Protein AF-A0A0H3NUN5-F1 (afdb_monomer_lite)

Organism: Yersinia enterocolitica subsp. palearctica serotype O:3 (strain DSM 13030 / CIP 106945 / Y11) (NCBI:txid930944)

Foldseek 3Di:
DDDDDDDDDDDPDDDPPDPDDPPVRVVVVVVVVVVVVVVVVVVVVVVVVVVVVVVVVVVVVVVVVVVVVVVVVVVVVVVVVVVVVVVVVVVVVVVVVVVVVVVVVVVVVVVVVVVVVVVPDDPLVVCLVVVVVVCVVCVVPDDDDDDDDPVCVVVNCVSCPPVDDDDDD

Structure (mmCIF, N/CA/C/O backbone):
data_AF-A0A0H3NUN5-F1
#
_entry.id   AF-A0A0H3NUN5-F1
#
loop_
_atom_site.group_PDB
_atom_site.id
_atom_site.type_symbol
_atom_site.label_atom_id
_atom_site.label_alt_id
_atom_site.label_comp_id
_atom_site.label_asym_id
_atom_site.label_entity_id
_atom_site.label_seq_id
_atom_site.pdbx_PDB_ins_code
_atom_site.Cartn_x
_atom_site.Cartn_y
_atom_site.Cartn_z
_atom_site.occupancy
_atom_site.B_iso_or_equiv
_atom_site.auth_seq_id
_atom_site.auth_comp_id
_atom_site.auth_asym_id
_atom_site.auth_atom_id
_atom_site.pdbx_PDB_model_num
ATOM 1 N N . MET A 1 1 ? 55.052 31.403 -53.923 1.00 39.25 1 MET A N 1
ATOM 2 C CA . MET A 1 1 ? 53.678 30.890 -54.120 1.00 39.25 1 MET A CA 1
ATOM 3 C C . MET A 1 1 ? 53.789 29.419 -54.491 1.00 39.25 1 MET A C 1
ATOM 5 O O . MET A 1 1 ? 54.188 29.139 -55.609 1.00 39.25 1 MET A O 1
ATOM 9 N N . ASN A 1 2 ? 53.547 28.497 -53.553 1.00 45.22 2 ASN A N 1
ATOM 10 C CA . ASN A 1 2 ? 53.496 27.056 -53.834 1.00 45.22 2 ASN A CA 1
ATOM 11 C C . ASN A 1 2 ? 52.026 26.634 -53.819 1.00 45.22 2 ASN A C 1
ATOM 13 O O . ASN A 1 2 ? 51.360 26.785 -52.799 1.00 45.22 2 ASN A O 1
ATOM 17 N N . LEU A 1 3 ? 51.520 26.206 -54.977 1.00 54.25 3 LEU A N 1
ATOM 18 C CA . LEU A 1 3 ? 50.088 26.155 -55.302 1.00 54.25 3 LEU A CA 1
ATOM 19 C C . LEU A 1 3 ? 49.544 24.721 -55.427 1.00 54.25 3 LEU A C 1
ATOM 21 O O . LEU A 1 3 ? 48.520 24.504 -56.062 1.00 54.25 3 LEU A O 1
ATOM 25 N N . LEU A 1 4 ? 50.223 23.736 -54.834 1.00 55.88 4 LEU A N 1
ATOM 26 C CA . LEU A 1 4 ? 49.808 22.333 -54.867 1.00 55.88 4 LEU A CA 1
ATOM 27 C C . LEU A 1 4 ? 49.982 21.714 -53.476 1.00 55.88 4 LEU A C 1
ATOM 29 O O . LEU A 1 4 ? 51.058 21.239 -53.122 1.00 55.88 4 LEU A O 1
ATOM 33 N N . GLN A 1 5 ? 48.920 21.748 -52.669 1.00 54.41 5 GLN A N 1
ATOM 34 C CA . GLN A 1 5 ? 48.814 20.897 -51.485 1.00 54.41 5 GLN A CA 1
ATOM 35 C C . GLN A 1 5 ? 48.312 19.528 -51.941 1.00 54.41 5 GLN A C 1
ATOM 37 O O . GLN A 1 5 ? 47.135 19.363 -52.252 1.00 54.41 5 GLN A O 1
ATOM 42 N N . ILE A 1 6 ? 49.216 18.554 -52.008 1.00 67.88 6 ILE A N 1
ATOM 43 C CA . ILE A 1 6 ? 48.851 17.154 -52.221 1.00 67.88 6 ILE A CA 1
ATOM 44 C C . ILE A 1 6 ? 48.474 16.585 -50.852 1.00 67.88 6 ILE A C 1
ATOM 46 O O . ILE A 1 6 ? 49.311 16.547 -49.951 1.00 67.88 6 ILE A O 1
ATOM 50 N N . ARG A 1 7 ? 47.210 16.181 -50.681 1.00 58.78 7 ARG A N 1
ATOM 51 C CA . ARG A 1 7 ? 46.784 15.418 -49.503 1.00 58.78 7 ARG A CA 1
ATOM 52 C C . ARG A 1 7 ? 47.257 13.981 -49.662 1.00 58.78 7 ARG A C 1
ATOM 54 O O . ARG A 1 7 ? 46.953 13.341 -50.664 1.00 58.78 7 ARG A O 1
ATOM 61 N N . VAL A 1 8 ? 48.017 13.513 -48.681 1.00 68.00 8 VAL A N 1
ATOM 62 C CA . VAL A 1 8 ? 48.410 12.112 -48.552 1.00 68.00 8 VAL A CA 1
ATOM 63 C C . VAL A 1 8 ? 47.514 11.516 -47.477 1.00 68.00 8 VAL A C 1
ATOM 65 O O . VAL A 1 8 ? 47.525 11.988 -46.343 1.00 68.00 8 VAL A O 1
ATOM 68 N N . GLU A 1 9 ? 46.711 10.530 -47.859 1.00 67.06 9 GLU A N 1
ATOM 69 C CA . GLU A 1 9 ? 45.869 9.755 -46.950 1.00 67.06 9 GLU A CA 1
ATOM 70 C C . GLU A 1 9 ? 46.469 8.354 -46.822 1.00 67.06 9 GLU A C 1
ATOM 72 O O . GLU A 1 9 ? 46.866 7.744 -47.818 1.00 67.06 9 GLU A O 1
ATOM 77 N N . GLU A 1 10 ? 46.594 7.878 -45.587 1.00 67.62 10 GLU A N 1
ATOM 78 C CA . GLU A 1 10 ? 47.092 6.541 -45.278 1.00 67.62 10 GLU A CA 1
ATOM 79 C C . GLU A 1 10 ? 45.941 5.531 -45.399 1.00 67.62 10 GLU A C 1
ATOM 81 O O . GLU A 1 10 ? 44.811 5.804 -44.987 1.00 67.62 10 GLU A O 1
ATOM 86 N N . PHE A 1 11 ? 46.207 4.384 -46.028 1.00 67.38 11 PHE A N 1
ATOM 87 C CA . PHE A 1 11 ? 45.217 3.327 -46.223 1.00 67.38 11 PHE A CA 1
ATOM 88 C C . PHE A 1 11 ? 45.514 2.150 -45.292 1.00 67.38 11 PHE A C 1
ATOM 90 O O . PHE A 1 11 ? 46.537 1.488 -45.436 1.00 67.38 11 PHE A O 1
ATOM 97 N N . ASP A 1 12 ? 44.573 1.846 -44.397 1.00 66.94 12 ASP A N 1
ATOM 98 C CA . ASP A 1 12 ? 44.743 0.838 -43.337 1.00 66.94 12 ASP A CA 1
ATOM 99 C C . ASP A 1 12 ? 44.437 -0.613 -43.771 1.00 66.94 12 ASP A C 1
ATOM 101 O O . ASP A 1 12 ? 44.329 -1.507 -42.931 1.00 66.94 12 ASP A O 1
ATOM 105 N N . PHE A 1 13 ? 44.253 -0.886 -45.070 1.00 67.25 13 PHE A N 1
ATOM 106 C CA . PHE A 1 13 ? 43.873 -2.216 -45.565 1.00 67.25 13 PHE A CA 1
ATOM 107 C C . PHE A 1 13 ? 44.989 -2.921 -46.339 1.00 67.25 13 PHE A C 1
ATOM 109 O O . PHE A 1 13 ? 45.866 -2.309 -46.946 1.00 67.25 13 PHE A O 1
ATOM 116 N N . SER A 1 14 ? 44.927 -4.254 -46.351 1.00 66.50 14 SER A N 1
ATOM 117 C CA . SER A 1 14 ? 45.844 -5.089 -47.122 1.00 66.50 14 SER A CA 1
ATOM 118 C C . SER A 1 14 ? 45.592 -4.920 -48.620 1.00 66.50 14 SER A C 1
ATOM 120 O O . SER A 1 14 ? 44.511 -5.239 -49.116 1.00 66.50 14 SER A O 1
ATOM 122 N N . LEU A 1 15 ? 46.591 -4.411 -49.342 1.00 68.56 15 LEU A N 1
ATOM 123 C CA . LEU A 1 15 ? 46.514 -4.226 -50.789 1.00 68.56 15 LEU A CA 1
ATOM 124 C C . LEU A 1 15 ? 46.475 -5.589 -51.509 1.00 68.56 15 LEU A C 1
ATOM 126 O O . LEU A 1 15 ? 47.120 -6.540 -51.055 1.00 68.56 15 LEU A O 1
ATOM 130 N N . PRO A 1 16 ? 45.744 -5.704 -52.633 1.00 70.25 16 PRO A N 1
ATOM 131 C CA . PRO A 1 16 ? 45.752 -6.915 -53.446 1.00 70.25 16 PRO A CA 1
ATOM 132 C C . PRO A 1 16 ? 47.168 -7.221 -53.966 1.00 70.25 16 PRO A C 1
ATOM 134 O O . PRO A 1 16 ? 47.972 -6.319 -54.202 1.00 70.25 16 PRO A O 1
ATOM 137 N N . LEU A 1 17 ? 47.486 -8.509 -54.138 1.00 65.06 17 LEU A N 1
ATOM 138 C CA . LEU A 1 17 ? 48.805 -8.966 -54.593 1.00 65.06 17 LEU A CA 1
ATOM 139 C C . LEU A 1 17 ? 49.111 -8.449 -56.010 1.00 65.06 17 LEU A C 1
ATOM 141 O O . LEU A 1 17 ? 48.498 -8.887 -56.981 1.00 65.06 17 LEU A O 1
ATOM 145 N N . GLY A 1 18 ? 50.094 -7.554 -56.134 1.00 65.12 18 GLY A N 1
ATOM 146 C CA . GLY A 1 18 ? 50.558 -7.019 -57.416 1.00 65.12 18 GLY A CA 1
ATOM 147 C C . GLY A 1 18 ? 51.239 -5.653 -57.278 1.00 65.12 18 GLY A C 1
ATOM 148 O O . GLY A 1 18 ? 51.065 -4.960 -56.283 1.00 65.12 18 GLY A O 1
ATOM 149 N N . ALA A 1 19 ? 52.033 -5.259 -58.279 1.00 68.31 19 ALA A N 1
ATOM 150 C CA . ALA A 1 19 ? 52.743 -3.970 -58.286 1.00 68.31 19 ALA A CA 1
ATOM 151 C C . ALA A 1 19 ? 51.870 -2.780 -58.739 1.00 68.31 19 ALA A C 1
ATOM 153 O O . ALA A 1 19 ? 52.271 -1.630 -58.580 1.00 68.31 19 ALA A O 1
ATOM 154 N N . VAL A 1 20 ? 50.699 -3.044 -59.333 1.00 75.12 20 VAL A N 1
ATOM 155 C CA . VAL A 1 20 ? 49.796 -2.026 -59.891 1.00 75.12 20 VAL A CA 1
ATOM 156 C C . VAL A 1 20 ? 48.360 -2.367 -59.509 1.00 75.12 20 VAL A C 1
ATOM 158 O O . VAL A 1 20 ? 47.893 -3.465 -59.801 1.00 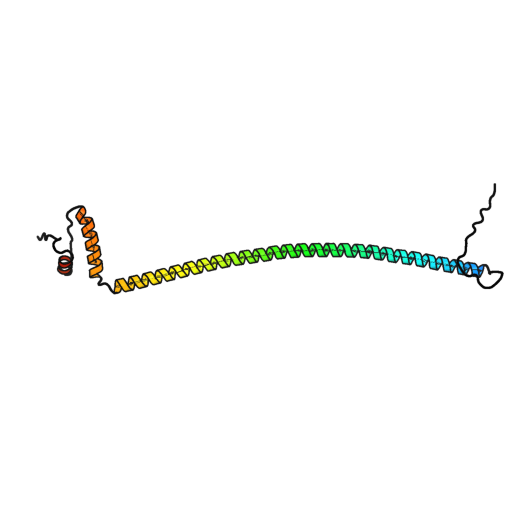75.12 20 VAL A O 1
ATOM 161 N N . ILE A 1 21 ? 47.659 -1.414 -58.894 1.00 74.06 21 ILE A N 1
ATOM 162 C CA . ILE A 1 21 ? 46.244 -1.543 -58.530 1.00 74.06 21 ILE A CA 1
ATOM 163 C C . ILE A 1 21 ? 45.407 -0.810 -59.584 1.00 74.06 21 ILE A C 1
ATOM 165 O O . ILE A 1 21 ? 45.618 0.389 -59.797 1.00 74.06 21 ILE A O 1
ATOM 169 N N . PRO A 1 22 ? 44.453 -1.477 -60.252 1.00 83.44 22 PRO A N 1
ATOM 170 C CA . PRO A 1 22 ? 43.530 -0.806 -61.156 1.00 83.44 22 PRO A CA 1
ATOM 1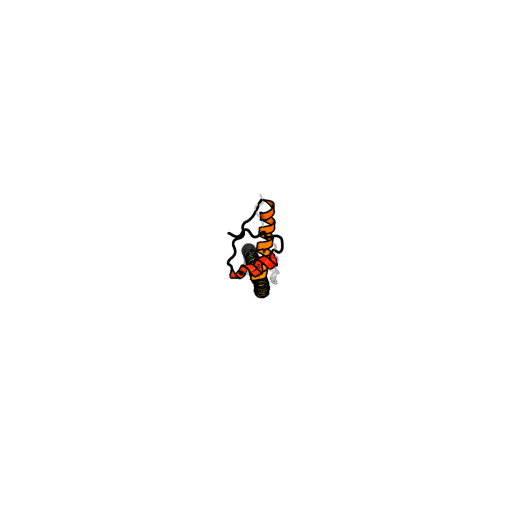71 C C . PRO A 1 22 ? 42.706 0.254 -60.413 1.00 83.44 22 PRO A C 1
ATOM 173 O O . PRO A 1 22 ? 42.120 -0.022 -59.367 1.00 83.44 22 PRO A O 1
ATOM 176 N N . ALA A 1 23 ? 42.587 1.455 -60.985 1.00 80.75 23 ALA A N 1
ATOM 177 C CA . ALA A 1 23 ? 41.847 2.561 -60.364 1.00 80.75 23 ALA A CA 1
ATOM 178 C C . ALA A 1 23 ? 40.392 2.190 -60.007 1.00 80.75 23 ALA A C 1
ATOM 180 O O . ALA A 1 23 ? 39.887 2.584 -58.960 1.00 80.75 23 ALA A O 1
ATOM 181 N N . ALA A 1 24 ? 39.740 1.375 -60.843 1.00 83.12 24 ALA A N 1
ATOM 182 C CA . ALA A 1 24 ? 38.378 0.899 -60.606 1.00 83.12 24 ALA A CA 1
ATOM 183 C C . ALA A 1 24 ? 38.259 -0.042 -59.392 1.00 83.12 24 ALA A C 1
ATOM 185 O O . ALA A 1 24 ? 37.205 -0.105 -58.765 1.00 83.12 24 ALA A O 1
ATOM 186 N N . GLU A 1 25 ? 39.314 -0.789 -59.062 1.00 81.06 25 GLU A N 1
ATOM 187 C CA . GLU A 1 25 ? 39.336 -1.699 -57.913 1.00 81.06 25 GLU A CA 1
ATOM 188 C C . GLU A 1 25 ? 39.595 -0.930 -56.616 1.00 81.06 25 GLU A C 1
ATOM 190 O O . GLU A 1 25 ? 38.853 -1.093 -55.650 1.00 81.06 25 GLU A O 1
ATOM 195 N N . LEU A 1 26 ? 40.550 0.007 -56.635 1.00 81.50 26 LEU A N 1
ATOM 196 C CA . LEU A 1 26 ? 40.784 0.933 -55.525 1.00 81.50 26 LEU A CA 1
ATOM 197 C C . LEU A 1 26 ? 39.517 1.737 -55.188 1.00 81.50 26 LEU A C 1
ATOM 199 O O . LEU A 1 26 ? 39.153 1.857 -54.021 1.00 81.50 26 LEU A O 1
ATOM 203 N N . GLN A 1 27 ? 38.792 2.215 -56.204 1.00 84.12 27 GLN A N 1
ATOM 204 C CA . GLN A 1 27 ? 37.544 2.952 -56.007 1.00 84.12 27 GLN A CA 1
ATOM 205 C C . GLN A 1 27 ? 36.455 2.104 -55.332 1.00 84.12 27 GLN A C 1
ATOM 207 O O . GLN A 1 27 ? 35.751 2.608 -54.460 1.00 84.12 27 GLN A O 1
ATOM 212 N N . LYS A 1 28 ? 36.334 0.815 -55.678 1.00 84.81 28 LYS A N 1
ATOM 213 C CA . LYS A 1 28 ? 35.389 -0.102 -55.015 1.00 84.81 28 LYS A CA 1
ATOM 214 C C . LYS A 1 28 ? 35.753 -0.343 -53.553 1.00 84.81 28 LYS A C 1
ATOM 216 O O . LYS A 1 28 ? 34.860 -0.379 -52.711 1.00 84.81 28 LYS A O 1
ATOM 221 N N . ILE A 1 29 ? 37.044 -0.489 -53.252 1.00 82.31 29 ILE A N 1
ATOM 222 C CA . ILE A 1 29 ? 37.517 -0.691 -51.878 1.00 82.31 29 ILE A CA 1
ATOM 223 C C . ILE A 1 29 ? 37.205 0.547 -51.028 1.00 82.31 29 ILE A C 1
ATOM 225 O O . ILE A 1 29 ? 36.607 0.412 -49.962 1.00 82.31 29 ILE A O 1
ATOM 229 N N . VAL A 1 30 ? 37.508 1.749 -51.531 1.00 84.44 30 VAL A N 1
ATOM 230 C CA . VAL A 1 30 ? 37.189 3.011 -50.842 1.00 84.44 30 VAL A CA 1
ATOM 231 C C . VAL A 1 30 ? 35.681 3.153 -50.621 1.00 84.44 30 VAL A C 1
ATOM 233 O O . VAL A 1 30 ? 35.255 3.344 -49.488 1.00 84.44 30 VAL A O 1
ATOM 236 N N . GLN A 1 31 ? 34.862 2.933 -51.656 1.00 87.88 31 GLN A N 1
ATOM 237 C CA . GLN A 1 31 ? 33.399 2.980 -51.528 1.00 87.88 31 GLN A CA 1
ATOM 238 C C . GLN A 1 31 ? 32.868 1.991 -50.486 1.00 87.88 31 GLN A C 1
ATOM 240 O O . GLN A 1 31 ? 31.988 2.333 -49.703 1.00 87.88 31 GLN A O 1
ATOM 245 N N . SER A 1 32 ? 33.398 0.766 -50.451 1.00 85.50 32 SER A N 1
ATOM 246 C CA . SER A 1 32 ? 32.977 -0.229 -49.462 1.00 85.50 32 SER A CA 1
ATOM 247 C C . SER A 1 32 ? 33.333 0.181 -48.031 1.00 85.50 32 SER A C 1
ATOM 249 O O . SER A 1 32 ? 32.538 -0.044 -47.120 1.00 85.50 32 SER A O 1
ATOM 251 N N . ARG A 1 33 ? 34.488 0.834 -47.833 1.00 84.69 33 ARG A N 1
ATOM 252 C CA . ARG A 1 33 ? 34.900 1.371 -46.532 1.00 84.69 33 ARG A CA 1
ATOM 253 C C . ARG A 1 33 ? 33.975 2.492 -46.090 1.00 84.69 33 ARG A C 1
ATOM 255 O O . ARG A 1 33 ? 33.531 2.474 -44.949 1.00 84.69 33 ARG A O 1
ATOM 262 N N . ASP A 1 34 ? 33.681 3.429 -46.982 1.00 89.06 34 ASP A N 1
ATOM 263 C CA . ASP A 1 34 ? 32.835 4.575 -46.661 1.00 89.06 34 ASP A CA 1
ATOM 264 C C . ASP A 1 34 ? 31.420 4.103 -46.293 1.00 89.06 34 ASP A C 1
ATOM 266 O O . ASP A 1 34 ? 30.899 4.496 -45.256 1.00 89.06 34 ASP A O 1
ATOM 270 N N . ILE A 1 35 ? 30.862 3.131 -47.030 1.00 91.50 35 ILE A N 1
ATOM 271 C CA . ILE A 1 35 ? 29.572 2.503 -46.689 1.00 91.50 35 ILE A CA 1
ATOM 272 C C . ILE A 1 35 ? 29.613 1.833 -45.308 1.00 91.50 35 ILE A C 1
ATOM 274 O O . ILE A 1 35 ? 28.669 1.969 -44.532 1.00 91.50 35 ILE A O 1
ATOM 278 N N . LEU A 1 36 ? 30.679 1.090 -44.988 1.00 91.25 36 LEU A N 1
ATOM 279 C CA . LEU A 1 36 ? 30.810 0.436 -43.683 1.00 91.25 36 LEU A CA 1
ATOM 280 C C . LEU A 1 36 ? 30.981 1.448 -42.547 1.00 91.25 36 LEU A C 1
ATOM 282 O O . LEU A 1 36 ? 30.388 1.263 -41.487 1.00 91.25 36 LEU A O 1
ATOM 286 N N . SER A 1 37 ? 31.758 2.506 -42.768 1.00 90.88 37 SER A N 1
ATOM 287 C CA . SER A 1 37 ? 31.954 3.592 -41.807 1.00 90.88 37 SER A CA 1
ATOM 288 C C . SER A 1 37 ? 30.642 4.328 -41.540 1.00 90.88 37 SER A C 1
ATOM 290 O O . SER A 1 37 ? 30.272 4.524 -40.384 1.00 90.88 37 SER A O 1
ATOM 292 N N . ASP A 1 38 ? 29.897 4.665 -42.593 1.00 94.25 38 ASP A N 1
ATOM 293 C CA . ASP A 1 38 ? 28.592 5.320 -42.485 1.00 94.25 38 ASP A CA 1
ATOM 294 C C . ASP A 1 38 ? 27.575 4.419 -41.774 1.00 94.25 38 ASP A C 1
ATOM 296 O O . ASP A 1 38 ? 26.848 4.874 -40.891 1.00 94.25 38 ASP A O 1
ATOM 300 N N . ALA A 1 39 ? 27.551 3.122 -42.096 1.00 94.44 39 ALA A N 1
ATOM 301 C CA . ALA A 1 39 ? 26.679 2.157 -41.431 1.00 94.44 39 ALA A CA 1
ATOM 302 C C . ALA A 1 39 ? 27.027 1.986 -39.942 1.00 94.44 39 ALA A C 1
ATOM 304 O O . ALA A 1 39 ? 26.128 1.862 -39.110 1.00 94.44 39 ALA A O 1
ATOM 305 N N . GLN A 1 40 ? 28.316 2.000 -39.587 1.00 95.00 40 GLN A N 1
ATOM 306 C CA . GLN A 1 40 ? 28.766 1.947 -38.193 1.00 95.00 40 GLN A CA 1
ATOM 307 C C . GLN A 1 40 ? 28.383 3.211 -37.422 1.00 95.00 40 GLN A C 1
ATOM 309 O O . GLN A 1 40 ? 27.899 3.099 -36.296 1.00 95.00 40 GLN A O 1
ATOM 314 N N . ALA A 1 41 ? 28.544 4.390 -38.028 1.00 95.50 41 ALA A N 1
ATOM 315 C CA . ALA A 1 41 ? 28.118 5.653 -37.432 1.00 95.50 41 ALA A CA 1
ATOM 316 C C . ALA A 1 41 ? 26.602 5.663 -37.182 1.00 95.50 41 ALA A C 1
ATOM 318 O O . ALA A 1 41 ? 26.163 5.904 -36.061 1.00 95.50 41 ALA A O 1
ATOM 319 N N . GLN A 1 42 ? 25.803 5.272 -38.179 1.00 96.00 42 GLN A N 1
ATOM 320 C CA . GLN A 1 42 ? 24.348 5.169 -38.031 1.00 96.00 42 GLN A CA 1
ATOM 321 C C . GLN A 1 42 ? 23.938 4.157 -36.952 1.00 96.00 42 GLN A C 1
ATOM 323 O O . GLN A 1 42 ? 23.028 4.421 -36.168 1.00 96.00 42 GLN A O 1
ATOM 328 N N . ALA A 1 43 ? 24.604 3.001 -36.878 1.00 96.06 43 ALA A N 1
ATOM 329 C CA . ALA A 1 43 ? 24.330 2.014 -35.839 1.00 96.06 43 ALA A CA 1
ATOM 330 C C . ALA A 1 43 ? 24.654 2.553 -34.436 1.00 96.06 43 ALA A C 1
ATOM 332 O O . ALA A 1 43 ? 23.886 2.319 -33.501 1.00 96.06 43 ALA A O 1
ATOM 333 N N . ALA A 1 44 ? 25.759 3.291 -34.288 1.00 96.50 44 ALA A N 1
ATOM 334 C CA . ALA A 1 44 ? 26.129 3.926 -33.028 1.00 96.50 44 ALA A CA 1
ATOM 335 C C . ALA A 1 44 ? 25.089 4.974 -32.597 1.00 96.50 44 ALA A C 1
ATOM 337 O O . ALA A 1 44 ? 24.646 4.944 -31.447 1.00 96.50 44 ALA A O 1
ATOM 338 N N . ASP A 1 45 ? 24.630 5.816 -33.526 1.00 97.25 45 ASP A N 1
ATOM 339 C CA . ASP A 1 45 ? 23.598 6.826 -33.266 1.00 97.25 45 ASP A CA 1
ATOM 340 C C . ASP A 1 45 ? 22.275 6.187 -32.819 1.00 97.25 45 ASP A C 1
ATOM 342 O O . ASP A 1 45 ? 21.659 6.632 -31.848 1.00 97.25 45 ASP A O 1
ATOM 346 N N . ILE A 1 46 ? 21.858 5.094 -33.472 1.00 97.12 46 ILE A N 1
ATOM 347 C CA . ILE A 1 46 ? 20.648 4.344 -33.098 1.00 97.12 46 ILE A CA 1
ATOM 348 C C . ILE A 1 46 ? 20.775 3.782 -31.680 1.00 97.12 46 ILE A C 1
ATOM 350 O O . ILE A 1 46 ? 19.844 3.900 -30.881 1.00 97.12 46 ILE A O 1
ATOM 354 N N . VAL A 1 47 ? 21.916 3.174 -31.346 1.00 97.25 47 VAL A N 1
ATOM 355 C CA . VAL A 1 47 ? 22.143 2.611 -30.007 1.00 97.25 47 VAL A CA 1
ATOM 356 C C . VAL A 1 47 ? 22.139 3.711 -28.948 1.00 97.25 47 VAL A C 1
ATOM 358 O O . VAL A 1 47 ? 21.538 3.529 -27.889 1.00 97.25 47 VAL A O 1
ATOM 361 N N . GLN A 1 48 ? 22.762 4.855 -29.230 1.00 97.06 48 GLN A N 1
ATOM 362 C CA . GLN A 1 48 ? 22.795 5.983 -28.307 1.00 97.06 48 GLN A CA 1
ATOM 363 C C . GLN A 1 48 ? 21.396 6.575 -28.088 1.00 97.06 48 GLN A C 1
ATOM 365 O O . GLN A 1 48 ? 21.007 6.815 -26.943 1.00 97.06 48 GLN A O 1
ATOM 370 N N . ALA A 1 49 ? 20.613 6.749 -29.155 1.00 96.88 49 ALA A N 1
ATOM 371 C CA . ALA A 1 49 ? 19.229 7.207 -29.062 1.00 96.88 49 ALA A CA 1
ATOM 372 C C . ALA A 1 49 ? 18.366 6.231 -28.245 1.00 96.88 49 ALA A C 1
ATOM 374 O O . ALA A 1 49 ? 17.667 6.647 -27.321 1.00 96.88 49 ALA A O 1
ATOM 375 N N . ALA A 1 50 ? 18.487 4.926 -28.504 1.00 96.75 50 ALA A N 1
ATOM 376 C CA . ALA A 1 50 ? 17.760 3.898 -27.762 1.00 96.75 50 ALA A CA 1
ATOM 377 C C . ALA A 1 50 ? 18.155 3.852 -26.273 1.00 96.75 50 ALA A C 1
ATOM 379 O O . ALA A 1 50 ? 17.316 3.612 -25.405 1.00 96.75 50 ALA A O 1
ATOM 380 N N . GLN A 1 51 ? 19.428 4.092 -25.945 1.00 96.81 51 GLN A N 1
ATOM 381 C CA . GLN A 1 51 ? 19.890 4.177 -24.555 1.00 96.81 51 GLN A CA 1
ATOM 382 C C . GLN A 1 51 ? 19.343 5.413 -23.836 1.00 96.81 51 GLN A C 1
ATOM 384 O O . GLN A 1 51 ? 18.965 5.315 -22.663 1.00 96.81 51 GLN A O 1
ATOM 389 N N . ALA A 1 52 ? 19.273 6.554 -24.523 1.00 96.56 52 ALA A N 1
ATOM 390 C CA . ALA A 1 52 ? 18.667 7.764 -23.980 1.00 96.56 52 ALA A CA 1
ATOM 391 C C . ALA A 1 52 ? 17.174 7.545 -23.686 1.00 96.56 52 ALA A C 1
ATOM 393 O O . ALA A 1 52 ? 16.740 7.765 -22.555 1.00 96.56 52 ALA A O 1
ATOM 394 N N . GLU A 1 53 ? 16.425 6.998 -24.648 1.00 97.19 53 GLU A N 1
ATOM 395 C CA . GLU A 1 53 ? 14.998 6.694 -24.490 1.00 97.19 53 GLU A CA 1
ATOM 396 C C . GLU A 1 53 ? 14.753 5.675 -23.369 1.00 97.19 53 GLU A C 1
ATOM 398 O O . GLU A 1 53 ? 13.893 5.872 -22.511 1.00 97.19 53 GLU A O 1
ATOM 403 N N . ARG A 1 54 ? 15.569 4.615 -23.291 1.00 97.06 54 ARG A N 1
ATOM 404 C CA . ARG A 1 54 ? 15.503 3.646 -22.188 1.00 97.06 54 ARG A CA 1
ATOM 405 C C . ARG A 1 54 ? 15.679 4.323 -20.832 1.00 97.06 54 ARG A C 1
ATOM 407 O O . ARG A 1 54 ? 14.983 3.974 -19.881 1.00 97.06 54 ARG A O 1
ATOM 414 N N . THR A 1 55 ? 16.637 5.237 -20.723 1.00 97.12 55 THR A N 1
ATOM 415 C CA . THR A 1 55 ? 16.918 5.933 -19.463 1.00 97.12 55 THR A CA 1
ATOM 416 C C . THR A 1 55 ? 15.735 6.808 -19.065 1.00 97.12 55 THR A C 1
ATOM 418 O O . THR A 1 55 ? 15.316 6.777 -17.910 1.00 97.12 55 THR A O 1
ATOM 421 N N . GLU A 1 56 ? 15.143 7.520 -20.022 1.00 96.94 56 GLU A N 1
ATOM 422 C CA . GLU A 1 56 ? 13.946 8.323 -19.787 1.00 96.94 56 GLU A CA 1
ATOM 423 C C . GLU A 1 56 ? 12.754 7.463 -19.344 1.00 96.94 56 GLU A C 1
ATOM 425 O O . GLU A 1 56 ? 12.120 7.766 -18.331 1.00 96.94 56 GLU A O 1
ATOM 430 N N . LEU A 1 57 ? 12.499 6.342 -20.026 1.00 97.25 57 LEU A N 1
ATOM 431 C CA . LEU A 1 57 ? 11.438 5.402 -19.656 1.00 97.25 57 LEU A CA 1
ATOM 432 C C . LEU A 1 57 ? 11.629 4.842 -18.243 1.00 97.25 57 LEU A C 1
ATOM 434 O O . LEU A 1 57 ? 10.660 4.731 -17.492 1.00 97.25 57 LEU A O 1
ATOM 438 N N . LEU A 1 58 ? 12.866 4.521 -17.850 1.00 97.62 58 LEU A N 1
ATOM 439 C CA . LEU A 1 58 ? 13.162 4.055 -16.494 1.00 97.62 58 LEU A CA 1
ATOM 440 C C . LEU A 1 58 ? 12.900 5.139 -15.444 1.00 97.62 58 LEU A C 1
ATOM 442 O O . LEU A 1 58 ? 12.323 4.840 -14.401 1.00 97.62 58 LEU A O 1
ATOM 446 N N . VAL A 1 59 ? 13.268 6.393 -15.719 1.00 97.56 59 VAL A N 1
ATOM 447 C CA . VAL A 1 59 ? 12.981 7.518 -14.815 1.00 97.56 59 VAL A CA 1
ATOM 448 C C . VAL A 1 59 ? 11.474 7.734 -14.680 1.00 97.56 59 VAL A C 1
ATOM 450 O O . VAL A 1 59 ? 10.976 7.888 -13.565 1.00 97.56 59 VAL A O 1
ATOM 453 N N . GLN A 1 60 ? 10.726 7.694 -15.784 1.00 96.88 60 GLN A N 1
ATOM 454 C CA . GLN A 1 60 ? 9.269 7.832 -15.754 1.00 96.88 60 GLN A CA 1
ATOM 455 C C . GLN A 1 60 ? 8.603 6.682 -14.987 1.00 96.88 60 GLN A C 1
ATOM 457 O O . GLN A 1 60 ? 7.725 6.929 -14.158 1.00 96.88 60 GLN A O 1
ATOM 462 N N . ALA A 1 61 ? 9.043 5.440 -15.213 1.00 96.12 61 ALA A N 1
ATOM 463 C CA . ALA A 1 61 ? 8.545 4.270 -14.497 1.00 96.12 61 ALA A CA 1
ATOM 464 C C . ALA A 1 61 ? 8.833 4.365 -12.991 1.00 96.12 61 ALA A C 1
ATOM 466 O O . ALA A 1 61 ? 7.941 4.110 -12.183 1.00 96.12 61 ALA A O 1
ATOM 467 N N . GLN A 1 62 ? 10.035 4.810 -12.606 1.00 96.81 62 GLN A N 1
ATOM 468 C CA . GLN A 1 62 ? 10.390 5.025 -11.203 1.00 96.81 62 GLN A CA 1
ATOM 469 C C . GLN A 1 62 ? 9.494 6.093 -10.562 1.00 96.81 62 GLN A C 1
ATOM 471 O O . GLN A 1 62 ? 8.904 5.853 -9.515 1.00 96.81 62 GLN A O 1
ATOM 476 N N . GLN A 1 63 ? 9.296 7.236 -11.223 1.00 97.00 63 GLN A N 1
ATOM 477 C CA . GLN A 1 63 ? 8.418 8.299 -10.719 1.00 97.00 63 GLN A CA 1
ATOM 478 C C . GLN A 1 63 ? 6.950 7.871 -10.599 1.00 97.00 63 GLN A C 1
ATOM 480 O O . GLN A 1 63 ? 6.204 8.414 -9.781 1.00 97.00 63 GLN A O 1
ATOM 485 N N . GLN A 1 64 ? 6.483 6.963 -11.457 1.00 96.62 64 GLN A N 1
ATOM 486 C CA . GLN A 1 64 ? 5.144 6.385 -11.340 1.00 96.62 64 GLN A CA 1
ATOM 487 C C . GLN A 1 64 ? 5.065 5.413 -10.161 1.00 96.62 64 GLN A C 1
ATOM 489 O O . GLN A 1 64 ? 4.110 5.488 -9.389 1.00 96.62 64 GLN A O 1
ATOM 494 N N . ALA A 1 65 ? 6.073 4.554 -9.991 1.00 96.69 65 ALA A N 1
ATOM 495 C CA . ALA A 1 65 ? 6.158 3.634 -8.864 1.00 96.69 65 ALA A CA 1
ATOM 496 C C . ALA A 1 65 ? 6.191 4.386 -7.527 1.00 96.69 65 ALA A C 1
ATOM 498 O O . ALA A 1 65 ? 5.401 4.075 -6.640 1.00 96.69 65 ALA A O 1
ATOM 499 N N . ASP A 1 66 ? 7.016 5.427 -7.410 1.00 97.25 66 ASP A N 1
ATOM 500 C CA . ASP A 1 66 ? 7.123 6.236 -6.192 1.00 97.25 66 ASP A CA 1
ATOM 501 C C . ASP A 1 66 ? 5.787 6.914 -5.848 1.00 97.25 66 ASP A C 1
ATOM 503 O O . ASP A 1 66 ? 5.347 6.894 -4.699 1.00 97.25 66 ASP A O 1
ATOM 507 N N . ARG A 1 67 ? 5.083 7.450 -6.856 1.00 96.75 67 ARG A N 1
ATOM 508 C CA . ARG A 1 67 ? 3.741 8.025 -6.668 1.00 96.75 67 ARG A CA 1
ATOM 509 C C . ARG A 1 67 ? 2.727 6.989 -6.192 1.00 96.75 67 ARG A C 1
ATOM 511 O O . ARG A 1 67 ? 1.943 7.287 -5.294 1.00 96.75 67 ARG A O 1
ATOM 518 N N . LEU A 1 68 ? 2.739 5.790 -6.773 1.00 97.44 68 LEU A N 1
ATOM 519 C CA . LEU A 1 68 ? 1.845 4.703 -6.371 1.00 97.44 68 LEU A CA 1
ATOM 520 C C . LEU A 1 68 ? 2.139 4.220 -4.950 1.00 97.44 68 LEU A C 1
ATOM 522 O O . LEU A 1 68 ? 1.202 3.968 -4.194 1.00 97.44 68 LEU A O 1
ATOM 526 N N . ILE A 1 69 ? 3.416 4.117 -4.575 1.00 96.56 69 ILE A N 1
ATOM 527 C CA . ILE A 1 69 ? 3.833 3.751 -3.218 1.00 96.56 69 ILE A CA 1
ATOM 528 C C . ILE A 1 69 ? 3.308 4.782 -2.222 1.00 96.56 69 ILE A C 1
ATOM 530 O O . ILE A 1 69 ? 2.682 4.396 -1.238 1.00 96.56 69 ILE A O 1
ATOM 534 N N . GLU A 1 70 ? 3.494 6.073 -2.492 1.00 96.56 70 GLU A N 1
ATOM 535 C CA . GLU A 1 70 ? 3.055 7.133 -1.582 1.00 96.56 70 GLU A CA 1
ATOM 536 C C . GLU A 1 70 ? 1.527 7.173 -1.441 1.00 96.56 70 GLU A C 1
ATOM 538 O O . GLU A 1 70 ? 0.998 7.232 -0.332 1.00 96.56 70 GLU A O 1
ATOM 543 N N . GLN A 1 71 ? 0.798 7.052 -2.554 1.00 96.44 71 GLN A N 1
ATOM 544 C CA . GLN A 1 71 ? -0.665 6.975 -2.535 1.00 96.44 71 GLN A CA 1
ATOM 545 C C . GLN A 1 71 ? -1.162 5.761 -1.747 1.00 96.44 71 GLN A C 1
ATOM 547 O O . GLN A 1 71 ? -2.047 5.886 -0.901 1.00 96.44 71 GLN A O 1
ATOM 552 N N . THR A 1 72 ? -0.573 4.590 -1.996 1.00 95.69 72 THR A N 1
ATOM 553 C CA . THR A 1 72 ? -0.950 3.349 -1.308 1.00 95.69 72 THR A CA 1
ATOM 554 C C . THR A 1 72 ? -0.642 3.439 0.180 1.00 95.69 72 THR A C 1
ATOM 556 O O . THR A 1 72 ? -1.453 3.020 1.001 1.00 95.69 72 THR A O 1
ATOM 559 N N . ARG A 1 73 ? 0.503 4.025 0.542 1.00 96.56 73 ARG A N 1
ATOM 560 C CA . ARG A 1 73 ? 0.893 4.246 1.932 1.00 96.56 73 ARG A CA 1
ATOM 561 C C . ARG A 1 73 ? -0.099 5.155 2.647 1.00 96.56 73 ARG A C 1
ATOM 563 O O . ARG A 1 73 ? -0.593 4.781 3.704 1.00 96.56 73 ARG A O 1
ATOM 570 N N . SER A 1 74 ? -0.427 6.304 2.059 1.00 95.88 74 SER A N 1
ATOM 571 C CA . SER A 1 74 ? -1.388 7.246 2.639 1.00 95.88 74 SER A CA 1
ATOM 572 C C . SER A 1 74 ? -2.774 6.614 2.824 1.00 95.88 74 SER A C 1
ATOM 574 O O . SER A 1 74 ? -3.410 6.793 3.867 1.00 95.88 74 SER A O 1
ATOM 576 N N . GLN A 1 75 ? -3.218 5.810 1.853 1.00 96.31 75 GLN A N 1
ATOM 577 C CA . GLN A 1 75 ? -4.470 5.066 1.966 1.00 96.31 75 GLN A CA 1
ATOM 578 C C . GLN A 1 75 ? -4.410 4.031 3.097 1.00 96.31 75 GLN A C 1
ATOM 580 O O . GLN A 1 75 ? -5.298 4.008 3.943 1.00 96.31 75 GLN A O 1
ATOM 585 N N . MET A 1 76 ? -3.343 3.228 3.169 1.00 95.19 76 MET A N 1
ATOM 586 C CA . MET A 1 76 ? -3.164 2.238 4.237 1.00 95.19 76 MET A CA 1
ATOM 587 C C . MET A 1 76 ? -3.111 2.882 5.623 1.00 95.19 76 MET A C 1
ATOM 589 O O . MET A 1 76 ? -3.724 2.368 6.553 1.00 95.19 76 MET A O 1
ATOM 593 N N . GLU A 1 77 ? -2.403 4.002 5.778 1.00 95.94 77 GLU A N 1
ATOM 594 C CA . GLU A 1 77 ? -2.349 4.740 7.044 1.00 95.94 77 GLU A CA 1
ATOM 595 C C . GLU A 1 77 ? -3.752 5.199 7.466 1.00 95.94 77 GLU A C 1
ATOM 597 O O . GLU A 1 77 ? -4.146 5.012 8.619 1.00 95.94 77 GLU A O 1
ATOM 602 N N . THR A 1 78 ? -4.542 5.714 6.522 1.00 95.94 78 THR A N 1
ATOM 603 C CA . THR A 1 78 ? -5.929 6.128 6.773 1.00 95.94 78 THR A CA 1
ATOM 604 C C . THR A 1 78 ? -6.816 4.943 7.157 1.00 95.94 78 THR A C 1
ATOM 606 O O . THR A 1 78 ? -7.561 5.028 8.133 1.00 95.94 78 THR A O 1
ATOM 609 N N . ASP A 1 79 ? -6.712 3.826 6.438 1.00 95.94 79 ASP A N 1
ATOM 610 C CA . ASP A 1 79 ? -7.521 2.630 6.677 1.00 95.94 79 ASP A CA 1
ATOM 611 C C . ASP A 1 79 ? -7.202 2.001 8.041 1.00 95.94 79 ASP A C 1
ATOM 613 O O . ASP A 1 79 ? -8.110 1.641 8.793 1.00 95.94 79 ASP A O 1
ATOM 617 N N . VAL A 1 80 ? -5.917 1.931 8.409 1.00 96.56 80 VAL A N 1
ATOM 618 C CA . VAL A 1 80 ? -5.473 1.429 9.718 1.00 96.56 80 VAL A CA 1
ATOM 619 C C . VAL A 1 80 ? -5.976 2.329 10.844 1.00 96.56 80 VAL A C 1
ATOM 621 O O . VAL A 1 80 ? -6.480 1.825 11.850 1.00 96.56 80 VAL A O 1
ATOM 624 N N . LEU A 1 81 ? -5.886 3.654 10.684 1.00 96.19 81 LEU A N 1
ATOM 625 C CA . LEU A 1 81 ? -6.408 4.601 11.671 1.00 96.19 81 LEU A CA 1
ATOM 626 C C . LEU A 1 81 ? -7.928 4.481 11.813 1.00 96.19 81 LEU A C 1
ATOM 628 O O . LEU A 1 81 ? -8.430 4.410 12.935 1.00 96.19 81 LEU A O 1
ATOM 632 N N . ALA A 1 82 ? -8.659 4.401 10.700 1.00 95.88 82 ALA A N 1
ATOM 633 C CA . ALA A 1 82 ? -10.108 4.230 10.705 1.00 95.88 82 ALA A CA 1
ATOM 634 C C . ALA A 1 82 ? -10.517 2.921 11.393 1.00 95.88 82 ALA A C 1
ATOM 636 O O . ALA A 1 82 ? -11.421 2.913 12.232 1.00 95.88 82 ALA A O 1
ATOM 637 N N . GLN A 1 83 ? -9.811 1.827 11.099 1.00 95.62 83 GLN A N 1
ATOM 638 C CA . GLN A 1 83 ? -10.038 0.544 11.748 1.00 95.62 83 GLN A CA 1
ATOM 639 C C . GLN A 1 83 ? -9.752 0.632 13.251 1.00 95.62 83 GLN A C 1
ATOM 641 O O . GLN A 1 83 ? -10.563 0.169 14.050 1.00 95.62 83 GLN A O 1
ATOM 646 N N . HIS A 1 84 ? -8.646 1.255 13.660 1.00 96.12 84 HIS A N 1
ATOM 647 C CA . HIS A 1 84 ? -8.298 1.403 15.073 1.00 96.12 84 HIS A CA 1
ATOM 648 C C . HIS A 1 84 ? -9.331 2.231 15.849 1.00 96.12 84 HIS A C 1
ATOM 650 O O . HIS A 1 84 ? -9.782 1.807 16.912 1.00 96.12 84 HIS A O 1
ATOM 656 N N . VAL A 1 85 ? -9.766 3.370 15.299 1.00 95.69 85 VAL A N 1
ATOM 657 C CA . VAL A 1 85 ? -10.834 4.189 15.893 1.00 95.69 85 VAL A CA 1
ATOM 658 C C . VAL A 1 85 ? -12.126 3.384 16.011 1.00 95.69 85 VAL A C 1
ATOM 660 O O . VAL A 1 85 ? -12.775 3.418 17.055 1.00 95.69 85 VAL A O 1
ATOM 663 N N . HIS A 1 86 ? -12.481 2.610 14.984 1.00 95.19 86 HIS A N 1
ATOM 664 C CA . HIS A 1 86 ? -13.652 1.739 15.035 1.00 95.19 86 HIS A CA 1
ATOM 665 C C . HIS A 1 86 ? -13.554 0.706 16.168 1.00 95.19 86 HIS A C 1
ATOM 667 O O . HIS A 1 86 ? -14.502 0.559 16.936 1.00 95.19 86 HIS A O 1
ATOM 673 N N . TRP A 1 87 ? -12.403 0.043 16.323 1.00 95.19 87 TRP A N 1
ATOM 674 C CA . TRP A 1 87 ? -12.168 -0.891 17.429 1.00 95.19 87 TRP A CA 1
ATOM 675 C C . TRP A 1 87 ? -12.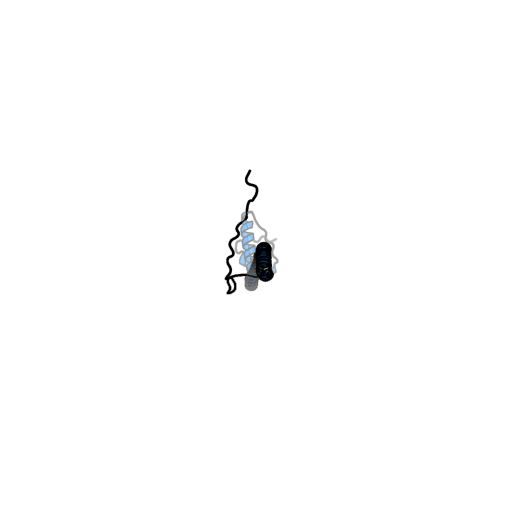323 -0.230 18.799 1.00 95.19 87 TRP A C 1
ATOM 677 O O . TRP A 1 87 ? -12.954 -0.817 19.675 1.00 95.19 87 TRP A O 1
ATOM 687 N N . LEU A 1 88 ? -11.791 0.982 18.986 1.00 95.25 88 LEU A N 1
ATOM 688 C CA . LEU A 1 88 ? -11.926 1.719 20.245 1.00 95.25 88 LEU A CA 1
ATOM 689 C C . LEU A 1 88 ? -13.389 2.040 20.565 1.00 95.25 88 LEU A C 1
ATOM 691 O O . LEU A 1 88 ? -13.837 1.797 21.683 1.00 95.25 88 LEU A O 1
ATOM 695 N N . VAL A 1 89 ? -14.150 2.516 19.577 1.00 95.50 89 VAL A N 1
ATOM 696 C CA . VAL A 1 89 ? -15.577 2.828 19.752 1.00 95.50 89 VAL A CA 1
ATOM 697 C C . VAL A 1 89 ? -16.379 1.570 20.093 1.00 95.50 89 VAL A C 1
ATOM 699 O O . VAL A 1 89 ? -17.216 1.593 20.992 1.00 95.50 89 VAL A O 1
ATOM 702 N N . VAL A 1 90 ? -16.117 0.455 19.406 1.00 95.06 90 VAL A N 1
ATOM 703 C CA . VAL A 1 90 ? -16.782 -0.825 19.694 1.00 95.06 90 VAL A CA 1
ATOM 704 C C . VAL A 1 90 ? -16.419 -1.332 21.093 1.00 95.06 90 VAL A C 1
ATOM 706 O O . VAL A 1 90 ? -17.292 -1.832 21.803 1.00 95.06 90 VAL A O 1
ATOM 709 N N . ALA A 1 91 ? -15.161 -1.180 21.517 1.00 94.00 91 ALA A N 1
ATOM 710 C CA . ALA A 1 91 ? -14.721 -1.569 22.853 1.00 94.00 91 ALA A CA 1
ATOM 711 C C . ALA A 1 91 ? -15.417 -0.748 23.952 1.00 94.00 91 ALA A C 1
ATOM 713 O O . ALA A 1 91 ? -15.913 -1.331 24.914 1.00 94.00 91 ALA A O 1
ATOM 714 N N . GLU A 1 92 ? -15.529 0.572 23.783 1.00 93.31 92 GLU A N 1
ATOM 715 C CA . GLU A 1 92 ? -16.235 1.449 24.728 1.00 93.31 92 GLU A CA 1
ATOM 716 C C . GLU A 1 92 ? -17.728 1.090 24.829 1.00 93.31 92 GLU A C 1
ATOM 718 O O . GLU A 1 92 ? -18.289 0.995 25.923 1.00 93.31 92 GLU A O 1
ATOM 723 N N . GLN A 1 93 ? -18.378 0.825 23.691 1.00 94.88 93 GLN A N 1
ATOM 724 C CA . GLN A 1 93 ? -19.777 0.387 23.665 1.00 94.88 93 GLN A CA 1
ATOM 725 C C . GLN A 1 93 ? -19.972 -0.947 24.394 1.00 94.88 93 GLN A C 1
ATOM 727 O O . GLN A 1 93 ? -20.928 -1.098 25.159 1.00 94.88 93 GLN A O 1
ATOM 732 N N . LEU A 1 94 ? -19.061 -1.904 24.187 1.00 95.06 94 LEU A N 1
ATOM 733 C CA . LEU A 1 94 ? -19.086 -3.191 24.876 1.00 95.06 94 LEU A CA 1
ATOM 734 C C . LEU A 1 94 ? -18.900 -3.019 26.388 1.00 95.06 94 LEU A C 1
ATOM 736 O O . LEU A 1 94 ? -19.643 -3.617 27.165 1.00 95.06 94 LEU A O 1
ATOM 740 N N . GLU A 1 95 ? -17.950 -2.188 26.814 1.00 93.25 95 GLU A N 1
ATOM 741 C CA . GLU A 1 95 ? -17.715 -1.905 28.231 1.00 93.25 95 GLU A CA 1
ATOM 742 C C . GLU A 1 95 ? -18.950 -1.276 28.888 1.00 93.25 95 GLU A C 1
ATOM 744 O O . GLU A 1 95 ? -19.401 -1.737 29.939 1.00 93.25 95 GLU A O 1
ATOM 749 N N . SER A 1 96 ? -19.568 -0.289 28.236 1.00 92.62 96 SER A N 1
ATOM 750 C CA . SER A 1 96 ? -20.800 0.344 28.717 1.00 92.62 96 SER A CA 1
ATOM 751 C C . SER A 1 96 ? -21.955 -0.658 28.858 1.00 92.62 96 SER A C 1
ATOM 753 O O . SER A 1 96 ? -22.672 -0.664 29.869 1.00 92.62 96 SER A O 1
ATOM 755 N N . ALA A 1 97 ? -22.108 -1.560 27.884 1.00 93.88 97 ALA A N 1
ATOM 756 C CA . ALA A 1 97 ? -23.106 -2.624 27.931 1.00 93.88 97 ALA A CA 1
ATOM 757 C C . ALA A 1 97 ? -22.860 -3.585 29.108 1.00 93.88 97 ALA A C 1
ATOM 759 O O . ALA A 1 97 ? -23.792 -3.900 29.852 1.00 93.88 97 ALA A O 1
ATOM 760 N N . LEU A 1 98 ? -21.605 -3.988 29.335 1.00 93.12 98 LEU A N 1
ATOM 761 C CA . LEU A 1 98 ? -21.222 -4.854 30.454 1.00 93.12 98 LEU A CA 1
ATOM 762 C C . LEU A 1 98 ? -21.463 -4.186 31.813 1.00 93.12 98 LEU A C 1
ATOM 764 O O . LEU A 1 98 ? -22.007 -4.822 32.716 1.00 93.12 98 LEU A O 1
ATOM 768 N N . ILE A 1 99 ? -21.120 -2.902 31.962 1.00 90.75 99 ILE A N 1
ATOM 769 C CA . ILE A 1 99 ? -21.391 -2.129 33.185 1.00 90.75 99 ILE A CA 1
ATOM 770 C C . ILE A 1 99 ? -22.897 -2.067 33.456 1.00 90.75 99 ILE A C 1
ATOM 772 O O . ILE A 1 99 ? -23.336 -2.256 34.594 1.00 90.75 99 ILE A O 1
ATOM 776 N N . THR A 1 100 ? -23.696 -1.830 32.415 1.00 89.75 100 THR A N 1
ATOM 777 C CA . THR A 1 100 ? -25.157 -1.752 32.525 1.00 89.75 100 THR A CA 1
ATOM 778 C C . THR A 1 100 ? -25.736 -3.089 32.978 1.00 89.75 100 THR A C 1
ATOM 780 O O . THR A 1 100 ? -26.467 -3.141 33.968 1.00 89.75 100 THR A O 1
ATOM 783 N N . GLN A 1 101 ? -25.321 -4.185 32.344 1.00 92.38 101 GLN A N 1
ATOM 784 C CA . GLN A 1 101 ? -25.744 -5.536 32.707 1.00 92.38 101 GLN A CA 1
ATOM 785 C C . GLN A 1 101 ? -25.319 -5.919 34.135 1.00 92.38 101 GLN A C 1
ATOM 787 O O . GLN A 1 101 ? -26.108 -6.494 34.893 1.00 92.38 101 GLN A O 1
ATOM 792 N N . ALA A 1 102 ? -24.087 -5.594 34.535 1.00 84.38 102 ALA A N 1
ATOM 793 C CA . ALA A 1 102 ? -23.598 -5.857 35.886 1.00 84.38 102 ALA A CA 1
ATOM 794 C C . ALA A 1 102 ? -24.418 -5.087 36.930 1.00 84.38 102 ALA A C 1
ATOM 796 O O . ALA A 1 102 ? -24.814 -5.648 37.953 1.00 84.38 102 ALA A O 1
ATOM 797 N N . ARG A 1 103 ? -24.739 -3.820 36.648 1.00 82.31 103 ARG A N 1
ATOM 798 C CA . ARG A 1 103 ? -25.581 -2.985 37.508 1.00 82.31 103 ARG A CA 1
ATOM 799 C C . ARG A 1 103 ? -26.980 -3.571 37.673 1.00 82.31 103 ARG A C 1
ATOM 801 O O . ARG A 1 103 ? -27.468 -3.660 38.799 1.00 82.31 103 ARG A O 1
ATOM 808 N N . GLU A 1 104 ? -27.615 -3.984 36.581 1.00 85.31 104 GLU A N 1
ATOM 809 C CA . GLU A 1 104 ? -28.927 -4.640 36.613 1.00 85.31 104 GLU A CA 1
ATOM 810 C C . GLU A 1 104 ? -28.890 -5.936 37.427 1.00 85.31 104 GLU A C 1
ATOM 812 O O . GLU A 1 104 ? -29.761 -6.162 38.267 1.00 85.31 104 GLU A O 1
ATOM 817 N N . SER A 1 105 ? -27.840 -6.740 37.251 1.00 81.56 105 SER A N 1
ATOM 818 C CA . SER A 1 105 ? -27.640 -7.993 37.987 1.00 81.56 105 SER A CA 1
ATOM 819 C C . SER A 1 105 ? -27.476 -7.751 39.491 1.00 81.56 105 SER A C 1
ATOM 821 O O . SER A 1 105 ? -28.097 -8.437 40.303 1.00 81.56 105 SER A O 1
ATOM 823 N N . ILE A 1 106 ? -26.700 -6.732 39.876 1.00 79.94 106 ILE A N 1
ATOM 824 C CA . ILE A 1 106 ? -26.537 -6.319 41.276 1.00 79.94 106 ILE A CA 1
ATOM 825 C C . ILE A 1 106 ? -27.873 -5.854 41.858 1.00 79.94 106 ILE A C 1
ATOM 827 O O . ILE A 1 106 ? -28.249 -6.282 42.948 1.00 79.94 106 ILE A O 1
ATOM 831 N N . PHE A 1 107 ? -28.625 -5.013 41.143 1.00 73.25 107 PHE A N 1
ATOM 832 C CA . PHE A 1 107 ? -29.933 -4.562 41.617 1.00 73.25 107 PHE A CA 1
ATOM 833 C C . PHE A 1 107 ? -30.935 -5.706 41.745 1.00 73.25 107 PHE A C 1
ATOM 835 O O . PHE A 1 107 ? -31.700 -5.725 42.710 1.00 73.25 107 PHE A O 1
ATOM 842 N N . ALA A 1 108 ? -30.927 -6.663 40.817 1.00 73.25 108 ALA A N 1
ATOM 843 C CA . ALA A 1 108 ? -31.755 -7.857 40.900 1.00 73.25 108 ALA A CA 1
ATOM 844 C C . ALA A 1 108 ? -31.389 -8.704 42.128 1.00 73.25 108 ALA A C 1
ATOM 846 O O . ALA A 1 108 ? -32.282 -9.102 42.874 1.00 73.25 108 ALA A O 1
ATOM 847 N N . ALA A 1 109 ? -30.094 -8.905 42.393 1.00 69.44 109 ALA A N 1
ATOM 848 C CA . ALA A 1 109 ? -29.617 -9.624 43.573 1.00 69.44 109 ALA A CA 1
ATOM 849 C C . ALA A 1 109 ? -30.002 -8.910 44.880 1.00 69.44 109 ALA A C 1
ATOM 851 O O . ALA A 1 109 ? -30.526 -9.546 45.793 1.00 69.44 109 ALA A O 1
ATOM 852 N N . ILE A 1 110 ? -29.824 -7.585 44.956 1.00 65.44 110 ILE A N 1
ATOM 853 C CA . ILE A 1 110 ? -30.244 -6.786 46.116 1.00 65.44 110 ILE A CA 1
ATOM 854 C C . ILE A 1 110 ? -31.755 -6.896 46.316 1.00 65.44 110 ILE A C 1
ATOM 856 O O . ILE A 1 110 ? -32.202 -7.144 47.434 1.00 65.44 110 ILE A O 1
ATOM 860 N N . ARG A 1 111 ? -32.552 -6.754 45.246 1.00 67.38 111 ARG A N 1
ATOM 861 C CA . ARG A 1 111 ? -34.007 -6.936 45.318 1.00 67.38 111 ARG A CA 1
ATOM 862 C C . ARG A 1 111 ? -34.358 -8.312 45.853 1.00 67.38 111 ARG A C 1
ATOM 864 O O . ARG A 1 111 ? -35.189 -8.383 46.745 1.00 67.38 111 ARG A O 1
ATOM 871 N N . LEU A 1 112 ? -33.718 -9.364 45.350 1.00 70.44 112 LEU A N 1
ATOM 872 C CA . LEU A 1 112 ? -33.979 -10.737 45.762 1.00 70.44 112 LEU A CA 1
ATOM 873 C C . LEU A 1 112 ? -33.702 -10.934 47.258 1.00 70.44 112 LEU A C 1
ATOM 875 O O . LEU A 1 112 ? -34.568 -11.442 47.970 1.00 70.44 112 LEU A O 1
ATOM 879 N N . VAL A 1 113 ? -32.558 -10.450 47.753 1.00 71.38 113 VAL A N 1
ATOM 880 C CA . VAL A 1 113 ? -32.217 -10.484 49.18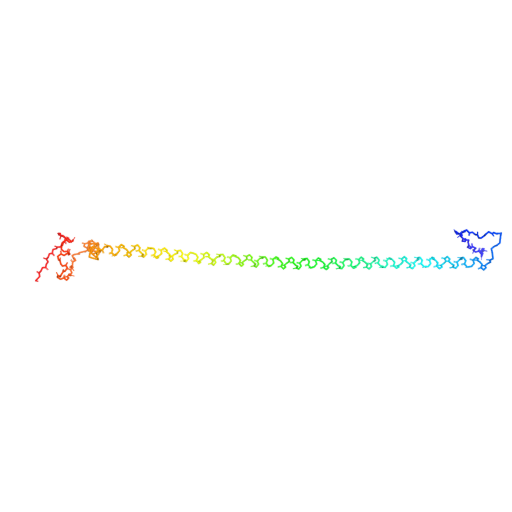6 1.00 71.38 113 VAL A CA 1
ATOM 881 C C . VAL A 1 113 ? -33.225 -9.683 50.008 1.00 71.38 113 VAL A C 1
ATOM 883 O O . VAL A 1 113 ? -33.740 -10.189 50.999 1.00 71.38 113 VAL A O 1
ATOM 886 N N . MET A 1 114 ? -33.569 -8.466 49.578 1.00 61.62 114 MET A N 1
ATOM 887 C CA . MET A 1 114 ? -34.558 -7.636 50.269 1.00 61.62 114 MET A CA 1
ATOM 888 C C . MET A 1 114 ? -35.944 -8.284 50.290 1.00 61.62 114 MET A C 1
ATOM 890 O O . MET A 1 114 ? -36.624 -8.205 51.307 1.00 61.62 114 MET A O 1
ATOM 894 N N . THR A 1 115 ? -36.374 -8.929 49.203 1.00 63.69 115 THR A N 1
ATOM 895 C CA . THR A 1 115 ? -37.663 -9.632 49.143 1.00 63.69 115 THR A CA 1
ATOM 896 C C . THR A 1 115 ? -37.668 -10.898 49.984 1.00 63.69 115 THR A C 1
ATOM 898 O O . THR A 1 115 ? -38.677 -11.174 50.622 1.00 63.69 115 THR A O 1
ATOM 901 N N . ALA A 1 116 ? -36.556 -11.637 50.034 1.00 64.12 116 ALA A N 1
ATOM 902 C CA . ALA A 1 116 ? -36.416 -12.797 50.906 1.00 64.12 116 ALA A CA 1
ATOM 903 C C . ALA A 1 116 ? -36.472 -12.365 52.378 1.00 64.12 116 ALA A C 1
ATOM 905 O O . ALA A 1 116 ? -37.293 -12.868 53.134 1.00 64.12 116 ALA A O 1
ATOM 906 N N . TRP A 1 117 ? -35.707 -11.338 52.758 1.00 57.44 117 TRP A N 1
ATOM 907 C CA . TRP A 1 117 ? -35.715 -10.791 54.119 1.00 57.44 117 TRP A CA 1
ATOM 908 C C . TRP A 1 117 ? -37.069 -10.188 54.511 1.00 57.44 117 TRP A C 1
ATOM 910 O O . TRP A 1 117 ? -37.528 -10.376 55.635 1.00 57.44 117 TRP A O 1
ATOM 920 N N . ALA A 1 118 ? -37.731 -9.476 53.597 1.00 59.34 118 ALA A N 1
ATOM 921 C CA . ALA A 1 118 ? -39.058 -8.913 53.840 1.00 59.34 118 ALA A CA 1
ATOM 922 C C . ALA A 1 118 ? -40.162 -9.983 53.871 1.00 59.34 118 ALA A C 1
ATOM 924 O O . ALA A 1 118 ? -41.164 -9.791 54.551 1.00 59.34 118 ALA A O 1
ATOM 925 N N . GLY A 1 119 ? -39.989 -11.092 53.146 1.00 56.59 119 GLY A N 1
ATOM 926 C CA . GLY A 1 119 ? -40.882 -12.250 53.193 1.00 56.59 119 GLY A CA 1
ATOM 927 C C . GLY A 1 119 ? -40.692 -13.110 54.446 1.00 56.59 119 GLY A C 1
ATOM 928 O O . GLY A 1 119 ? -41.648 -13.724 54.909 1.00 56.59 119 GLY A O 1
ATOM 929 N N . GLU A 1 120 ? -39.483 -13.128 55.013 1.00 47.44 120 GLU A N 1
ATOM 930 C CA . GLU A 1 120 ? -39.142 -13.878 56.229 1.00 47.44 120 GLU A CA 1
ATOM 931 C C . GLU A 1 120 ? -39.486 -13.134 57.527 1.00 47.44 120 GLU A C 1
ATOM 933 O O . GLU A 1 120 ? -39.698 -13.767 58.562 1.00 47.44 120 GLU A O 1
ATOM 938 N N . GLN A 1 121 ? -39.590 -11.803 57.503 1.00 48.22 121 GLN A N 1
ATOM 939 C CA . GLN A 1 121 ? -40.035 -11.042 58.668 1.00 48.22 121 GLN A CA 1
ATOM 940 C C . GLN A 1 121 ? -41.550 -10.843 58.666 1.00 48.22 121 GLN A C 1
ATOM 942 O O . GLN A 1 121 ? -42.138 -10.329 57.715 1.00 48.22 121 GLN A O 1
ATOM 947 N N . ALA A 1 122 ? -42.199 -11.187 59.782 1.00 55.06 122 ALA A N 1
ATOM 948 C CA . ALA A 1 122 ? -43.599 -10.850 59.995 1.00 55.06 122 ALA A CA 1
ATOM 949 C C . ALA A 1 122 ? -43.768 -9.328 59.854 1.00 55.06 122 ALA A C 1
ATOM 951 O O . ALA A 1 122 ? -43.155 -8.564 60.597 1.00 55.06 122 ALA A O 1
ATOM 952 N N . VAL A 1 123 ? -44.609 -8.884 58.912 1.00 55.12 123 VAL A N 1
ATOM 953 C CA . VAL A 1 123 ? -44.897 -7.464 58.607 1.00 55.12 123 VAL A CA 1
ATOM 954 C C . VAL A 1 123 ? -45.163 -6.634 59.874 1.00 55.12 123 VAL A C 1
ATOM 956 O O . VAL A 1 123 ? -44.805 -5.460 59.951 1.00 55.12 123 VAL A O 1
ATOM 959 N N . SER A 1 124 ? -45.728 -7.263 60.905 1.00 55.22 124 SER A N 1
ATOM 960 C CA . SER A 1 124 ? -45.930 -6.689 62.232 1.00 55.22 124 SER A CA 1
ATOM 961 C C . SER A 1 124 ? -44.632 -6.271 62.934 1.00 55.22 124 SER A C 1
ATOM 963 O O . SER A 1 124 ? -44.605 -5.192 63.511 1.00 55.22 124 SER A O 1
ATOM 965 N N . GLN A 1 125 ? -43.547 -7.047 62.874 1.00 55.41 125 GLN A N 1
ATOM 966 C CA . GLN A 1 125 ? -42.285 -6.744 63.565 1.00 55.41 125 GLN A CA 1
ATOM 967 C C . GLN A 1 125 ? -41.518 -5.583 62.922 1.00 55.41 125 GLN A C 1
ATOM 969 O O . GLN A 1 125 ? -41.015 -4.722 63.642 1.00 55.41 125 GLN A O 1
ATOM 974 N N . ILE A 1 126 ? -41.494 -5.497 61.587 1.00 60.31 126 ILE A N 1
ATOM 975 C CA . ILE A 1 126 ? -40.879 -4.362 60.875 1.00 60.31 126 ILE A CA 1
ATOM 976 C C . ILE A 1 126 ? -41.651 -3.075 61.169 1.00 60.31 126 ILE A C 1
ATOM 978 O O . ILE A 1 126 ? -41.046 -2.047 61.478 1.00 60.31 126 ILE A O 1
ATOM 982 N N . LEU A 1 127 ? -42.987 -3.127 61.102 1.00 56.25 127 LEU A N 1
ATOM 983 C CA . LEU A 1 127 ? -43.830 -1.978 61.423 1.00 56.25 127 LEU A CA 1
ATOM 984 C C . LEU A 1 127 ? -43.643 -1.552 62.877 1.00 56.25 127 LEU A C 1
ATOM 986 O O . LEU A 1 127 ? -43.431 -0.373 63.113 1.00 56.25 127 LEU A O 1
ATOM 990 N N . ILE A 1 128 ? -43.631 -2.487 63.830 1.00 56.81 128 ILE A N 1
ATOM 991 C CA . ILE A 1 128 ? -43.409 -2.201 65.254 1.00 56.81 128 ILE A CA 1
ATOM 992 C C . ILE A 1 128 ? -42.034 -1.564 65.494 1.00 56.81 128 ILE A C 1
ATOM 994 O O . ILE A 1 128 ? -41.949 -0.574 66.215 1.00 56.81 128 ILE A O 1
ATOM 998 N N . HIS A 1 129 ? -40.968 -2.074 64.871 1.00 60.97 129 HIS A N 1
ATOM 999 C CA . HIS A 1 129 ? -39.621 -1.526 65.046 1.00 60.97 129 HIS A CA 1
ATOM 1000 C C . HIS A 1 129 ? -39.486 -0.124 64.434 1.00 60.97 129 HIS A C 1
ATOM 1002 O O . HIS A 1 129 ? -38.868 0.764 65.019 1.00 60.97 129 HIS A O 1
ATOM 1008 N N . ARG A 1 130 ? -40.095 0.109 63.264 1.00 62.19 130 ARG A N 1
ATOM 1009 C CA . ARG A 1 130 ? -40.086 1.424 62.605 1.00 62.19 130 ARG A CA 1
ATOM 1010 C C . ARG A 1 130 ? -40.954 2.438 63.351 1.00 62.19 130 ARG A C 1
ATOM 1012 O O . ARG A 1 130 ? -40.539 3.582 63.499 1.00 62.19 130 ARG A O 1
ATOM 1019 N N . LEU A 1 131 ? -42.104 2.002 63.873 1.00 56.28 131 LEU A N 1
ATOM 1020 C CA . LEU A 1 131 ? -42.972 2.813 64.727 1.00 56.28 131 LEU A CA 1
ATOM 1021 C C . LEU A 1 131 ? -42.264 3.164 66.040 1.00 56.28 131 LEU A C 1
ATOM 1023 O O . LEU A 1 131 ? -42.299 4.313 66.452 1.00 56.28 131 LEU A O 1
ATOM 1027 N N . GLY A 1 132 ? -41.575 2.206 66.667 1.00 59.84 132 GLY A N 1
ATOM 1028 C CA . GLY A 1 132 ? -40.784 2.438 67.878 1.00 59.84 132 GLY A CA 1
ATOM 1029 C C . GLY A 1 132 ? -39.671 3.465 67.660 1.00 59.84 132 GLY A C 1
ATOM 1030 O O . GLY A 1 132 ? -39.534 4.389 68.456 1.00 59.84 132 GLY A O 1
ATOM 1031 N N . ALA A 1 133 ? -38.943 3.362 66.544 1.00 61.94 133 ALA A N 1
ATOM 1032 C CA . ALA A 1 133 ? -37.880 4.302 66.192 1.00 61.94 133 ALA A CA 1
ATOM 1033 C C . ALA A 1 133 ? -38.398 5.718 65.861 1.00 61.94 133 ALA A C 1
ATOM 1035 O O . ALA A 1 133 ? -37.740 6.703 66.195 1.00 61.94 133 ALA A O 1
ATOM 1036 N N . GLU A 1 134 ? -39.568 5.848 65.222 1.00 56.25 134 GLU A N 1
ATOM 1037 C CA . GLU A 1 134 ? -40.190 7.162 64.997 1.00 56.25 134 GLU A CA 1
ATOM 1038 C C . GLU A 1 134 ? -40.788 7.761 66.273 1.00 56.25 134 GLU A C 1
ATOM 1040 O O . GLU A 1 134 ? -40.631 8.957 66.515 1.00 56.25 134 GLU A O 1
ATOM 1045 N N . VAL A 1 135 ? -41.412 6.942 67.123 1.00 57.91 135 VAL A N 1
ATOM 1046 C CA . VAL A 1 135 ? -41.951 7.380 68.417 1.00 57.91 135 VAL A CA 1
ATOM 1047 C C . VAL A 1 135 ? -40.828 7.848 69.343 1.00 57.91 135 VAL A C 1
ATOM 1049 O O . VAL A 1 135 ? -40.989 8.863 70.006 1.00 57.91 135 VAL A O 1
ATOM 1052 N N . GLU A 1 136 ? -39.674 7.180 69.362 1.00 57.56 136 GLU A N 1
ATOM 1053 C CA . GLU A 1 136 ? -38.525 7.577 70.190 1.00 57.56 136 GLU A CA 1
ATOM 1054 C C . GLU A 1 136 ? -37.876 8.889 69.717 1.00 57.56 136 GLU A C 1
ATOM 1056 O O . GLU A 1 136 ? -37.420 9.689 70.536 1.00 57.56 136 GLU A O 1
ATOM 1061 N N . LYS A 1 137 ? -37.909 9.153 68.403 1.00 56.47 137 LYS A N 1
ATOM 1062 C CA . LYS A 1 137 ? -37.499 10.438 67.818 1.00 56.47 137 LYS A CA 1
ATOM 1063 C C . LYS A 1 137 ? -38.463 11.570 68.150 1.00 56.47 137 LYS A C 1
ATOM 1065 O O . LYS A 1 137 ? -38.014 12.662 68.471 1.00 56.47 137 LYS A O 1
ATOM 1070 N N . LEU A 1 138 ? -39.767 11.324 68.063 1.00 52.69 138 LEU A N 1
ATOM 1071 C CA . LEU A 1 138 ? -40.775 12.362 68.279 1.00 52.69 138 LEU A CA 1
ATOM 1072 C C . LEU A 1 138 ? -41.073 12.611 69.771 1.00 52.69 138 LEU A C 1
ATOM 1074 O O . LEU A 1 138 ? -41.431 13.723 70.146 1.00 52.69 138 LEU A O 1
ATOM 1078 N N . ALA A 1 139 ? -40.875 11.614 70.639 1.00 56.00 139 ALA A N 1
ATOM 1079 C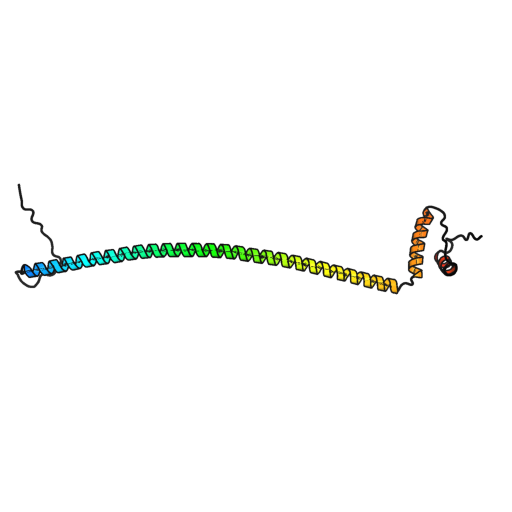 CA . ALA A 1 139 ? -41.027 11.748 72.091 1.00 56.00 139 ALA A CA 1
ATOM 1080 C C . ALA A 1 139 ? -39.954 12.640 72.743 1.00 56.00 139 ALA A C 1
ATOM 1082 O O . ALA A 1 139 ? -40.125 13.043 73.891 1.00 56.00 139 ALA A O 1
ATOM 1083 N N . HIS A 1 140 ? -38.870 12.966 72.028 1.00 53.22 140 HIS A N 1
ATOM 1084 C CA . HIS A 1 140 ? -37.904 13.976 72.471 1.00 53.22 140 HIS A CA 1
ATOM 1085 C C . HIS A 1 140 ? -38.471 15.408 72.430 1.00 53.22 140 HIS A C 1
ATOM 1087 O O . HIS A 1 140 ? -37.944 16.260 73.142 1.00 53.22 140 HIS A O 1
ATOM 1093 N N . ASP A 1 141 ? -39.545 15.663 71.664 1.00 52.12 141 ASP A N 1
ATOM 1094 C CA . ASP A 1 141 ? -40.011 17.026 71.368 1.00 52.12 141 ASP A CA 1
ATOM 1095 C C . ASP A 1 141 ? -41.361 17.424 72.015 1.00 52.12 141 ASP A C 1
ATOM 1097 O O . ASP A 1 141 ? -41.588 18.621 72.185 1.00 52.12 141 ASP A O 1
ATOM 1101 N N . ASN A 1 142 ? -42.250 16.484 72.387 1.00 51.50 142 ASN A N 1
ATOM 1102 C CA . ASN A 1 142 ? -43.369 16.606 73.362 1.00 51.50 142 ASN A CA 1
ATOM 1103 C C . ASN A 1 142 ? -44.360 15.419 73.246 1.00 51.50 142 ASN A C 1
ATOM 1105 O O . ASN A 1 142 ? -44.252 14.601 72.334 1.00 51.50 142 ASN A O 1
ATOM 1109 N N . GLU A 1 143 ? -45.336 15.333 74.169 1.00 57.22 143 GLU A N 1
ATOM 1110 C CA . GLU A 1 143 ? -46.359 14.270 74.272 1.00 57.22 143 GLU A CA 1
ATOM 1111 C C . GLU A 1 143 ? -47.036 13.905 72.938 1.00 57.22 143 GLU A C 1
ATOM 1113 O O . GLU A 1 143 ? -47.722 14.715 72.308 1.00 57.22 143 GLU A O 1
ATOM 1118 N N . LEU A 1 144 ? -46.898 12.635 72.545 1.00 56.38 144 LEU A N 1
ATOM 1119 C CA . LEU A 1 144 ? -47.457 12.089 71.312 1.00 56.38 144 LEU A CA 1
ATOM 1120 C C . LEU A 1 144 ? -48.681 11.214 71.586 1.00 56.38 144 LEU A C 1
ATOM 1122 O O . LEU A 1 144 ? -48.613 10.250 72.347 1.00 56.38 144 LEU A O 1
ATOM 1126 N N . ILE A 1 145 ? -49.792 11.496 70.902 1.00 60.00 145 ILE A N 1
ATOM 1127 C CA . ILE A 1 145 ? -51.010 10.681 70.976 1.00 60.00 145 ILE A CA 1
ATOM 1128 C C . ILE A 1 145 ? -51.037 9.715 69.788 1.00 60.00 145 ILE A C 1
ATOM 1130 O O . ILE A 1 145 ? -51.372 10.095 68.665 1.00 60.00 145 ILE A O 1
ATOM 1134 N N . LEU A 1 146 ? -50.719 8.445 70.042 1.00 58.97 146 LEU A N 1
ATOM 1135 C CA . LEU A 1 146 ? -50.807 7.373 69.051 1.00 58.97 146 LEU A CA 1
ATOM 1136 C C . LEU A 1 146 ? -52.237 6.804 69.004 1.00 58.97 146 LEU A C 1
ATOM 1138 O O . LEU A 1 146 ? -52.714 6.223 69.977 1.00 58.97 146 LEU A O 1
ATOM 1142 N N . ARG A 1 147 ? -52.927 6.938 67.865 1.00 60.31 147 ARG A N 1
ATOM 1143 C CA . ARG A 1 147 ? -54.258 6.339 67.645 1.00 60.31 147 ARG A CA 1
ATOM 1144 C C . ARG A 1 147 ? -54.122 5.029 66.874 1.00 60.31 147 ARG A C 1
ATOM 1146 O O . ARG A 1 147 ? -53.662 5.030 65.737 1.00 60.31 147 ARG A O 1
ATOM 1153 N N . VAL A 1 148 ? -54.540 3.922 67.485 1.00 65.50 148 VAL A N 1
ATOM 1154 C CA . VAL A 1 148 ? -54.421 2.567 66.921 1.00 65.50 148 VAL A CA 1
ATOM 1155 C C . VAL A 1 148 ? -55.796 1.912 66.838 1.00 65.50 148 VAL A C 1
ATOM 1157 O O . VAL A 1 148 ? -56.646 2.113 67.703 1.00 65.50 148 VAL A O 1
ATOM 1160 N N . HIS A 1 149 ? -56.013 1.107 65.798 1.00 60.62 149 HIS A N 1
ATOM 1161 C CA . HIS A 1 149 ? -57.223 0.303 65.657 1.00 60.62 149 HIS A CA 1
ATOM 1162 C C . HIS A 1 149 ? -57.310 -0.760 66.780 1.00 60.62 149 HIS A C 1
ATOM 1164 O O . HIS A 1 149 ? -56.306 -1.424 67.052 1.00 60.62 149 HIS A O 1
ATOM 1170 N N . PRO A 1 150 ? -58.481 -0.986 67.412 1.00 66.12 150 PRO A N 1
ATOM 1171 C CA . PRO A 1 150 ? -58.608 -1.811 68.623 1.00 66.12 150 PRO A CA 1
ATOM 1172 C C . PRO A 1 150 ? -58.099 -3.253 68.478 1.00 66.12 150 PRO A C 1
ATOM 1174 O O . PRO A 1 150 ? -57.619 -3.837 69.444 1.00 66.12 150 PRO A O 1
ATOM 1177 N N . GLN A 1 151 ? -58.122 -3.812 67.266 1.00 72.12 151 GLN A N 1
ATOM 1178 C CA . GLN A 1 151 ? -57.610 -5.162 66.988 1.00 72.12 151 GLN A CA 1
ATOM 1179 C C . GLN A 1 151 ? -56.079 -5.294 67.110 1.00 72.12 151 GLN A C 1
ATOM 1181 O O . GLN A 1 151 ? -55.578 -6.397 67.303 1.00 72.12 151 GLN A O 1
ATOM 1186 N N . HIS A 1 152 ? -55.327 -4.193 67.017 1.00 62.47 152 HIS A N 1
ATOM 1187 C CA . HIS A 1 152 ? -53.855 -4.193 67.079 1.00 62.47 152 HIS A CA 1
ATOM 1188 C C . HIS A 1 152 ? -53.311 -3.606 68.382 1.00 62.47 152 HIS A C 1
ATOM 1190 O O . HIS A 1 152 ? -52.101 -3.513 68.585 1.00 62.47 152 HIS A O 1
ATOM 1196 N N . LEU A 1 153 ? -54.212 -3.233 69.284 1.00 65.00 153 LEU A N 1
ATOM 1197 C CA . LEU A 1 153 ? -53.893 -2.540 70.515 1.00 65.00 153 LEU A CA 1
ATOM 1198 C C . LEU A 1 153 ? -53.076 -3.404 71.486 1.00 65.00 153 LEU A C 1
ATOM 1200 O O . LEU A 1 153 ? -52.141 -2.904 72.105 1.00 65.00 153 LEU A O 1
ATOM 1204 N N . SER A 1 154 ? -53.365 -4.707 71.570 1.00 67.44 154 SER A N 1
ATOM 1205 C CA . SER A 1 154 ? -52.613 -5.639 72.424 1.00 67.44 154 SER A CA 1
ATOM 1206 C C . SER A 1 154 ? -51.165 -5.821 71.960 1.00 67.44 154 SER A C 1
ATOM 1208 O O . SER A 1 154 ? -50.254 -5.855 72.784 1.00 67.44 154 SER A O 1
ATOM 1210 N N . ALA A 1 155 ? -50.939 -5.872 70.644 1.00 65.88 155 ALA A N 1
ATOM 1211 C CA . ALA A 1 155 ? -49.609 -6.004 70.057 1.00 65.88 155 ALA A CA 1
ATOM 1212 C C . ALA A 1 155 ? -48.769 -4.732 70.253 1.00 65.88 155 ALA A C 1
ATOM 1214 O O . ALA A 1 155 ? -47.586 -4.815 70.579 1.00 65.88 155 ALA A O 1
ATOM 1215 N N . VAL A 1 156 ? -49.386 -3.555 70.110 1.00 63.41 156 VAL A N 1
ATOM 1216 C CA . VAL A 1 156 ? -48.712 -2.266 70.325 1.00 63.41 156 VAL A CA 1
ATOM 1217 C C . VAL A 1 156 ? -48.404 -2.036 71.808 1.00 63.41 156 VAL A C 1
ATOM 1219 O O . VAL A 1 156 ? -47.303 -1.597 72.134 1.00 63.41 156 VAL A O 1
ATOM 1222 N N . ALA A 1 157 ? -49.319 -2.392 72.715 1.00 67.62 157 ALA A N 1
ATOM 1223 C CA . ALA A 1 157 ? -49.086 -2.304 74.157 1.00 67.62 157 ALA A CA 1
ATOM 1224 C C . ALA A 1 157 ? -47.949 -3.232 74.619 1.00 67.62 157 ALA A C 1
ATOM 1226 O O . ALA A 1 157 ? -47.107 -2.826 75.417 1.00 67.62 157 ALA A O 1
ATOM 1227 N N . ALA A 1 158 ? -47.882 -4.452 74.078 1.00 65.75 158 ALA A N 1
ATOM 1228 C CA . ALA A 1 158 ? -46.794 -5.382 74.371 1.00 65.75 158 ALA A CA 1
ATOM 1229 C C . ALA A 1 158 ? -45.431 -4.874 73.865 1.00 65.75 158 ALA A C 1
ATOM 1231 O O . ALA A 1 158 ? -44.418 -5.086 74.526 1.00 65.75 158 ALA A O 1
ATOM 1232 N N . ALA A 1 159 ? -45.402 -4.190 72.716 1.00 59.94 159 ALA A N 1
ATOM 1233 C CA . ALA A 1 159 ? -44.168 -3.701 72.106 1.00 59.94 159 ALA A CA 1
ATOM 1234 C C . ALA A 1 159 ? -43.637 -2.392 72.714 1.00 59.94 159 ALA A C 1
ATOM 1236 O O . ALA A 1 159 ? -42.426 -2.226 72.843 1.00 59.94 159 ALA A O 1
ATOM 1237 N N . LEU A 1 160 ? -44.520 -1.457 73.079 1.00 61.91 160 LEU A N 1
ATOM 1238 C CA . LEU A 1 160 ? -44.127 -0.161 73.649 1.00 61.91 160 LEU A CA 1
ATOM 1239 C C . LEU A 1 160 ? -44.013 -0.192 75.185 1.00 61.91 160 LEU A C 1
ATOM 1241 O O . LEU A 1 160 ? -43.416 0.709 75.779 1.00 61.91 160 LEU A O 1
ATOM 1245 N N . GLY A 1 161 ? -44.533 -1.238 75.835 1.00 65.75 161 GLY A N 1
ATOM 1246 C CA . GLY A 1 161 ? -44.364 -1.484 77.267 1.00 65.75 161 GLY A CA 1
ATOM 1247 C C . GLY A 1 161 ? -44.856 -0.326 78.144 1.00 65.75 161 GLY A C 1
ATOM 1248 O O . GLY A 1 161 ? -45.907 0.261 77.900 1.00 65.75 161 GLY A O 1
ATOM 1249 N N . SER A 1 162 ? -44.080 0.028 79.173 1.00 56.78 162 SER A N 1
ATOM 1250 C CA . SER A 1 162 ? -44.396 1.096 80.140 1.00 56.78 162 SER A CA 1
ATOM 1251 C C . SER A 1 162 ? -44.278 2.525 79.589 1.00 56.78 162 SER A C 1
ATOM 1253 O O . SER A 1 162 ? -44.490 3.481 80.333 1.00 56.78 162 SER A O 1
ATOM 1255 N N . ARG A 1 163 ? -43.947 2.695 78.301 1.00 56.12 163 ARG A N 1
ATOM 1256 C CA . ARG A 1 163 ? -43.756 4.004 77.651 1.00 56.12 163 ARG A CA 1
ATOM 1257 C C . ARG A 1 163 ? -45.066 4.641 77.163 1.00 56.12 163 ARG A C 1
ATOM 1259 O O . ARG A 1 163 ? -45.032 5.702 76.551 1.00 56.12 163 ARG A O 1
ATOM 1266 N N . VAL A 1 164 ? -46.212 4.002 77.413 1.00 57.50 164 VAL A N 1
ATOM 1267 C CA . VAL A 1 164 ? -47.539 4.457 76.974 1.00 57.50 164 VAL A CA 1
ATOM 1268 C C . VAL A 1 164 ? -48.431 4.671 78.194 1.00 57.50 164 VAL A C 1
ATOM 1270 O O . VAL A 1 164 ? -48.741 3.721 78.912 1.00 57.50 164 VAL A O 1
ATOM 1273 N N . GL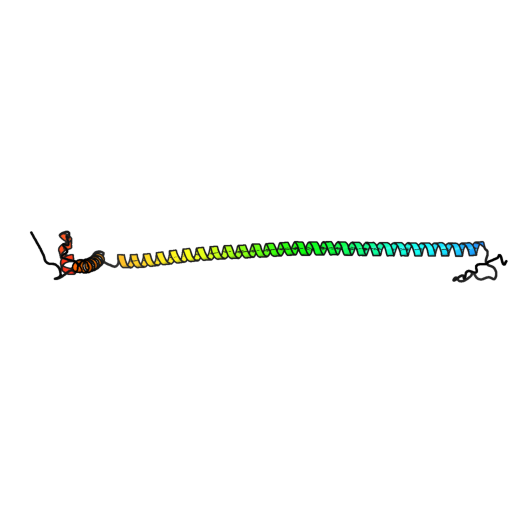N A 1 165 ? -48.870 5.910 78.427 1.00 56.00 165 GLN A N 1
ATOM 1274 C CA . GLN A 1 165 ? -49.916 6.211 79.406 1.00 56.00 165 GLN A CA 1
ATOM 1275 C C . GLN A 1 165 ? -51.278 6.244 78.712 1.00 56.00 165 GLN A C 1
ATOM 1277 O O . GLN A 1 165 ? -51.484 6.944 77.722 1.00 56.00 165 GLN A O 1
ATOM 1282 N N . TRP A 1 166 ? -52.214 5.454 79.230 1.00 54.75 166 TRP A N 1
ATOM 1283 C CA . TRP A 1 166 ? -53.577 5.392 78.722 1.00 54.75 166 TRP A CA 1
ATOM 1284 C C . TRP A 1 166 ? -54.390 6.587 79.219 1.00 54.75 166 TRP A C 1
ATOM 1286 O O . TRP A 1 166 ? -54.715 6.669 80.400 1.00 54.75 166 TRP A O 1
ATOM 1296 N N . SER A 1 167 ? -54.768 7.481 78.307 1.00 46.38 167 SER A N 1
ATOM 1297 C CA . SER A 1 167 ? -55.812 8.480 78.545 1.00 46.38 167 SER A CA 1
ATOM 1298 C C . SER A 1 167 ? -57.076 8.032 77.814 1.00 46.38 167 SER A C 1
ATOM 1300 O O . SER A 1 167 ? -57.231 8.243 76.611 1.00 46.38 167 SER A O 1
ATOM 1302 N N . GLY A 1 168 ? -57.933 7.305 78.530 1.00 39.88 168 GLY A N 1
ATOM 1303 C CA . GLY A 1 168 ? -59.259 6.917 78.058 1.00 39.88 168 GLY A CA 1
ATOM 1304 C C . GLY A 1 168 ? -60.297 7.958 78.471 1.00 39.88 168 GLY A C 1
ATOM 1305 O O . GLY A 1 168 ? -60.325 8.375 79.629 1.00 39.88 168 GLY A O 1
ATOM 1306 N N . LYS A 1 169 ? -61.154 8.347 77.527 1.00 34.09 169 LYS A N 1
ATOM 1307 C CA . LYS A 1 169 ? -62.503 8.831 77.820 1.00 34.09 169 LYS A CA 1
ATOM 1308 C C . LYS A 1 169 ? -63.482 7.716 77.491 1.00 34.09 169 LYS A C 1
ATOM 1310 O O . LYS A 1 169 ? -63.255 7.067 76.444 1.00 34.09 169 LYS A O 1
#

Radius of gyration: 59.8 Å; chains: 1; bounding box: 116×45×141 Å

pLDDT: mean 76.82, std 17.63, range [34.09, 97.62]

Secondary structure (DSSP, 8-state):
-----PPP----SPPPSSS---HHHHHHHHHHHHHHHHHHHHHHHHHHHHHHHHHHHHHHHHHHHHHHHHHHHHHHHHHHHHHHHHHHHHHHHHHHHHHHHHHHHHHHHHHHHHHHHHHHS-HHHHHHHHHHHHHHHHTTTS-------GGGHHHHHHHHGGG------

InterPro domains:
  IPR012842 Type 3 secretion system stator protein SctL/SctL2 [TIGR02499] (19-164)

Sequence (169 aa):
MNLLQIRVEEFDFSLPLGAVIPAAELQKIVQSRDILSDAQAQAADIVQAAQAERTELLVQAQQQADRLIEQTRSQMETDVLAQHVHWLVVAEQLESALITQARESIFAAIRLVMTAWAGEQAVSQILIHRLGAEVEKLAHDNELILRVHPQHLSAVAAALGSRVQWSGK